Protein AF-A0A1D6FLP7-F1 (afdb_monomer_lite)

Foldseek 3Di:
DDDDDDQDQQADFDDPPDDPQDKDWDKDFPDWPPQDQALQSVCLQAVHHLVQFCVQAVHDSPDGGDGRDITTHMFTWDDDPVDRHIDGDGDDDDDPPDDQCCCCCIVVVVNHHD

Secondary structure (DSSP, 8-state):
-PPPPPP-SS--B--TT--SSEEEEEEEETT-TT--SSHHHHHHHTT--HHHHHHHTT--TTPPPPTT-EEEEEEEEE--TT-SB-EE-----PPTT--HHHIIIIISTTSS--

InterPro domains:
  IPR052611 Plant receptor-like kinase with LysM domain-containing protein [PTHR45927] (10-114)
  IPR056561 NFP/LYK4/5, first LysM domain [PF23446] (22-79)
  IPR059143 NFP, second LysM domain [PF23457] (86-114)

Radius of gyration: 14.61 Å; chains: 1; bounding box: 36×36×36 Å

Organism: Zea mays (NCBI:txid4577)

Sequence (114 aa):
MATAAPASVEGFNCTTNRTYPCQVYTLYRAGFAGVPLNLAAIGDLFAVSRFMVAHANNLSTTAALANGQPLLVPLQCGCPSRYPSSYASMQYQIGSGDTYWIVSTTKLQNLTQY

Structure (mmCIF, N/CA/C/O backbone):
data_AF-A0A1D6FLP7-F1
#
_entry.id   AF-A0A1D6FLP7-F1
#
loop_
_atom_site.group_PDB
_atom_site.id
_atom_site.type_symbol
_atom_site.label_atom_id
_atom_site.label_alt_id
_atom_site.label_comp_id
_atom_site.label_asym_id
_atom_site.label_entity_id
_atom_site.label_seq_id
_atom_site.pdbx_PDB_ins_code
_atom_site.Cartn_x
_atom_site.Cartn_y
_atom_site.Cartn_z
_atom_site.occupancy
_atom_site.B_iso_or_equiv
_atom_site.auth_seq_id
_atom_site.auth_comp_id
_atom_site.auth_asym_id
_atom_site.auth_atom_id
_atom_site.pdbx_PDB_model_num
ATOM 1 N N . MET A 1 1 ? -10.025 -21.353 -10.340 1.00 36.97 1 MET A N 1
ATOM 2 C CA . MET A 1 1 ? -9.722 -20.569 -9.122 1.00 36.97 1 MET A CA 1
ATOM 3 C C . MET A 1 1 ? -8.425 -19.821 -9.381 1.00 36.97 1 MET A C 1
ATOM 5 O O . MET A 1 1 ? -7.452 -20.475 -9.725 1.00 36.97 1 MET A O 1
ATOM 9 N N . ALA A 1 2 ? -8.416 -18.487 -9.323 1.00 46.53 2 ALA A N 1
ATOM 10 C CA . ALA A 1 2 ? -7.175 -17.722 -9.435 1.00 46.53 2 ALA A CA 1
ATOM 11 C C . ALA A 1 2 ? -6.462 -17.764 -8.078 1.00 46.53 2 ALA A C 1
ATOM 13 O O . ALA A 1 2 ? -7.036 -17.358 -7.070 1.00 46.53 2 ALA A O 1
ATOM 14 N N . THR A 1 3 ? -5.249 -18.307 -8.033 1.00 53.03 3 THR A N 1
ATOM 15 C CA . THR A 1 3 ? -4.389 -18.229 -6.849 1.00 53.03 3 THR A CA 1
ATOM 16 C C . THR A 1 3 ? -3.999 -16.773 -6.623 1.00 53.03 3 THR A C 1
ATOM 18 O O . THR A 1 3 ? -3.569 -16.105 -7.565 1.00 53.03 3 THR A O 1
ATOM 21 N N . ALA A 1 4 ? -4.149 -16.276 -5.393 1.00 64.38 4 ALA A N 1
ATOM 22 C CA . ALA A 1 4 ? -3.640 -14.959 -5.032 1.00 64.38 4 ALA A CA 1
ATOM 23 C C . ALA A 1 4 ? -2.127 -14.919 -5.298 1.00 64.38 4 ALA A C 1
ATOM 25 O O . ALA A 1 4 ? -1.404 -15.835 -4.902 1.00 64.38 4 ALA A O 1
ATOM 26 N N . ALA A 1 5 ? -1.663 -13.891 -6.008 1.00 62.22 5 ALA A N 1
ATOM 27 C CA . ALA A 1 5 ? -0.236 -13.688 -6.214 1.00 62.22 5 ALA A CA 1
ATOM 28 C C . ALA A 1 5 ? 0.449 -13.414 -4.859 1.00 62.22 5 ALA A C 1
ATOM 30 O O . ALA A 1 5 ? -0.185 -12.829 -3.973 1.00 62.22 5 ALA A O 1
ATOM 31 N N . PRO A 1 6 ? 1.716 -13.828 -4.672 1.00 68.69 6 PRO A N 1
ATOM 32 C CA . PRO A 1 6 ? 2.461 -13.480 -3.470 1.00 68.69 6 PRO A CA 1
ATOM 33 C C . PRO A 1 6 ? 2.569 -11.957 -3.337 1.00 68.69 6 PRO A C 1
ATOM 35 O O . PRO A 1 6 ? 2.616 -11.237 -4.337 1.00 68.69 6 PRO A O 1
ATOM 38 N N . ALA A 1 7 ? 2.614 -11.468 -2.097 1.00 75.62 7 ALA A N 1
ATOM 39 C CA . ALA A 1 7 ? 2.912 -10.065 -1.843 1.00 75.62 7 ALA A CA 1
ATOM 40 C C . ALA A 1 7 ? 4.304 -9.728 -2.406 1.00 75.62 7 ALA A C 1
ATOM 42 O O . ALA A 1 7 ? 5.253 -10.486 -2.206 1.00 75.62 7 ALA A O 1
ATOM 43 N N . SER A 1 8 ? 4.417 -8.604 -3.113 1.00 80.56 8 SER A N 1
ATOM 44 C CA . SER A 1 8 ? 5.670 -8.110 -3.684 1.00 80.56 8 SER A CA 1
ATOM 45 C C . SER A 1 8 ? 5.755 -6.600 -3.496 1.00 80.56 8 SER A C 1
ATOM 47 O O . SER A 1 8 ? 4.810 -5.887 -3.832 1.00 80.56 8 SER A O 1
ATOM 49 N N . VAL A 1 9 ? 6.897 -6.127 -2.992 1.00 85.19 9 VAL A N 1
ATOM 50 C CA . VAL A 1 9 ? 7.263 -4.698 -2.948 1.00 85.19 9 VAL A CA 1
ATOM 51 C C . VAL A 1 9 ? 7.993 -4.241 -4.215 1.00 85.19 9 VAL A C 1
ATOM 53 O O . VAL A 1 9 ? 8.170 -3.047 -4.420 1.00 85.19 9 VAL A O 1
ATOM 56 N N . GLU A 1 10 ? 8.424 -5.181 -5.061 1.00 86.19 10 GLU A N 1
ATOM 57 C CA . GLU A 1 10 ? 9.164 -4.917 -6.305 1.00 86.19 10 GLU A CA 1
ATOM 58 C C . GLU A 1 10 ? 8.258 -4.921 -7.543 1.00 86.19 10 GLU A C 1
ATOM 60 O O . GLU A 1 10 ? 8.707 -4.607 -8.644 1.00 86.19 10 GLU A O 1
ATOM 65 N N . GLY A 1 11 ? 6.983 -5.285 -7.376 1.00 86.56 11 GLY A N 1
ATOM 66 C CA . GLY A 1 11 ? 6.030 -5.471 -8.465 1.00 86.56 11 GLY A CA 1
ATOM 67 C C . GLY A 1 11 ? 6.019 -6.892 -9.033 1.00 86.56 11 GLY A C 1
ATOM 68 O O . GLY A 1 11 ? 6.570 -7.828 -8.450 1.00 86.56 11 GLY A O 1
ATOM 69 N N . PHE A 1 12 ? 5.345 -7.060 -10.171 1.00 86.69 12 PHE A N 1
ATOM 70 C CA . PHE A 1 12 ? 5.212 -8.333 -10.884 1.00 86.69 12 PHE A CA 1
ATOM 71 C C . PHE A 1 12 ? 5.802 -8.212 -12.284 1.00 86.69 12 PHE A C 1
ATOM 73 O O . PHE A 1 12 ? 5.676 -7.162 -12.909 1.00 86.69 12 PHE A O 1
ATOM 80 N N . ASN A 1 13 ? 6.391 -9.286 -12.810 1.00 88.62 13 ASN A N 1
ATOM 81 C CA . ASN A 1 13 ? 6.945 -9.267 -14.161 1.00 88.62 13 ASN A CA 1
ATOM 82 C C . ASN A 1 13 ? 5.886 -8.864 -15.195 1.00 88.62 13 ASN A C 1
ATOM 84 O O . ASN A 1 13 ? 4.806 -9.455 -15.291 1.00 88.62 13 ASN A O 1
ATOM 88 N N . CYS A 1 14 ? 6.226 -7.868 -15.998 1.00 87.44 14 CYS A N 1
ATOM 89 C CA . CYS A 1 14 ? 5.432 -7.439 -17.122 1.00 87.44 14 CYS A CA 1
ATOM 90 C C . CYS A 1 14 ? 5.366 -8.537 -18.173 1.00 87.44 14 CYS A C 1
ATOM 92 O O . CYS A 1 14 ? 6.353 -9.204 -18.480 1.00 87.44 14 CYS A O 1
ATOM 94 N N . THR A 1 15 ? 4.190 -8.695 -18.766 1.00 82.75 15 THR A N 1
ATOM 95 C CA . THR A 1 15 ? 3.997 -9.626 -19.875 1.00 82.75 15 THR A CA 1
ATOM 96 C C . THR A 1 15 ? 3.846 -8.824 -21.157 1.00 82.75 15 THR A C 1
ATOM 98 O O . THR A 1 15 ? 3.100 -7.849 -21.206 1.00 82.75 15 THR A O 1
ATOM 101 N N . THR A 1 16 ? 4.559 -9.236 -22.204 1.00 75.12 16 THR A N 1
ATOM 102 C CA . THR A 1 16 ? 4.596 -8.544 -23.505 1.00 75.12 16 THR A CA 1
ATOM 103 C C . THR A 1 16 ? 3.223 -8.436 -24.173 1.00 75.12 16 THR A C 1
ATOM 105 O O . THR A 1 16 ? 2.997 -7.522 -24.956 1.00 75.12 16 THR A O 1
ATOM 108 N N . ASN A 1 17 ? 2.284 -9.321 -23.822 1.00 76.25 17 ASN A N 1
ATOM 109 C CA . ASN A 1 17 ? 0.921 -9.350 -24.359 1.00 76.25 17 ASN A CA 1
ATOM 110 C C . ASN A 1 17 ? -0.096 -8.515 -23.554 1.00 76.25 17 ASN A C 1
ATOM 112 O O . ASN A 1 17 ? -1.302 -8.679 -23.741 1.00 76.25 17 ASN A O 1
ATOM 116 N N . ARG A 1 18 ? 0.342 -7.655 -22.626 1.00 76.31 18 ARG A N 1
ATOM 117 C CA . ARG A 1 18 ? -0.554 -6.758 -21.877 1.00 76.31 18 ARG A CA 1
ATOM 118 C C . ARG A 1 18 ? -0.532 -5.352 -22.461 1.00 76.31 18 ARG A C 1
ATOM 120 O O . ARG A 1 18 ? 0.524 -4.800 -22.751 1.00 76.31 18 ARG A O 1
ATOM 127 N N . THR A 1 19 ? -1.712 -4.751 -22.556 1.00 80.38 19 THR A N 1
ATOM 128 C CA . THR A 1 19 ? -1.854 -3.316 -22.804 1.00 80.38 19 THR A CA 1
ATOM 129 C C . THR A 1 19 ? -1.653 -2.557 -21.494 1.00 80.38 19 THR A C 1
ATOM 131 O O . THR A 1 19 ? -2.238 -2.916 -20.470 1.00 80.38 19 THR A O 1
ATOM 134 N N . TYR A 1 20 ? -0.828 -1.512 -21.541 1.00 82.31 20 TYR A N 1
ATOM 135 C CA . TYR A 1 20 ? -0.588 -0.588 -20.435 1.00 82.31 20 TYR A CA 1
ATOM 136 C C . TYR A 1 20 ? -1.165 0.800 -20.787 1.00 82.31 20 TYR A C 1
ATOM 138 O O . TYR A 1 20 ? -1.097 1.183 -21.956 1.00 82.31 20 TYR A O 1
ATOM 146 N N . PRO A 1 21 ? -1.709 1.565 -19.820 1.00 87.75 21 PRO A N 1
ATOM 147 C CA . PRO A 1 21 ? -1.844 1.224 -18.404 1.00 87.75 21 PRO A CA 1
ATOM 148 C C . PRO A 1 21 ? -2.844 0.079 -18.174 1.00 87.75 21 PRO A C 1
ATOM 150 O O . PRO A 1 21 ? -3.858 -0.030 -18.858 1.00 87.75 21 PRO A O 1
ATOM 153 N N . CYS A 1 22 ? -2.540 -0.790 -17.214 1.00 87.75 22 CYS A N 1
ATOM 154 C CA . CYS A 1 22 ? -3.401 -1.887 -16.791 1.00 87.75 22 CYS A CA 1
ATOM 155 C C . CYS A 1 22 ? -4.212 -1.502 -15.546 1.00 87.75 22 CYS A C 1
ATOM 157 O O . CYS A 1 22 ? -3.842 -0.594 -14.805 1.00 87.75 22 CYS A O 1
ATOM 159 N N . GLN A 1 23 ? -5.329 -2.189 -15.311 1.00 90.50 23 GLN A N 1
ATOM 160 C CA . GLN A 1 23 ? -6.140 -2.024 -14.103 1.00 90.50 23 GLN A CA 1
ATOM 161 C C . GLN A 1 23 ? -5.887 -3.191 -13.153 1.00 90.50 23 GLN A C 1
ATOM 163 O O . GLN A 1 23 ? -6.003 -4.354 -13.546 1.00 90.50 23 GLN A O 1
ATOM 168 N N . VAL A 1 24 ? -5.540 -2.877 -11.908 1.00 91.75 24 VAL A N 1
ATOM 169 C CA . VAL A 1 24 ? -5.288 -3.853 -10.840 1.00 91.75 24 VAL A CA 1
ATOM 170 C C . VAL A 1 24 ? -5.951 -3.402 -9.548 1.00 91.75 24 VAL A C 1
ATOM 172 O O . VAL A 1 24 ? -6.373 -2.256 -9.420 1.00 91.75 24 VAL A O 1
ATOM 175 N N . TYR A 1 25 ? -6.016 -4.308 -8.580 1.00 94.31 25 TYR A N 1
ATOM 176 C CA . TYR A 1 25 ? -6.394 -3.987 -7.213 1.00 94.31 25 TYR A CA 1
ATOM 177 C C . TYR A 1 25 ? -5.221 -4.265 -6.287 1.00 94.31 25 TYR A C 1
ATOM 179 O O . TYR A 1 25 ? -4.551 -5.288 -6.434 1.00 94.31 25 TYR A O 1
ATOM 187 N N . THR A 1 26 ? -5.013 -3.389 -5.310 1.00 92.69 26 THR A N 1
ATOM 188 C CA . THR A 1 26 ? -4.257 -3.739 -4.109 1.00 92.69 26 THR A CA 1
ATOM 189 C C . THR A 1 26 ? -5.210 -4.107 -2.978 1.00 92.69 26 THR A C 1
ATOM 191 O O . THR A 1 26 ? -6.335 -3.603 -2.912 1.00 92.69 26 THR A O 1
ATOM 194 N N . LEU A 1 27 ? -4.765 -4.996 -2.094 1.00 94.19 27 LEU A N 1
ATOM 195 C CA . LEU A 1 27 ? -5.471 -5.326 -0.867 1.00 94.19 27 LEU A CA 1
ATOM 196 C C . LEU A 1 27 ? -4.943 -4.432 0.256 1.00 94.19 27 LEU A C 1
ATOM 198 O O . LEU A 1 27 ? -3.803 -4.583 0.685 1.00 94.19 27 LEU A O 1
ATOM 202 N N . TYR A 1 28 ? -5.790 -3.538 0.752 1.00 94.88 28 T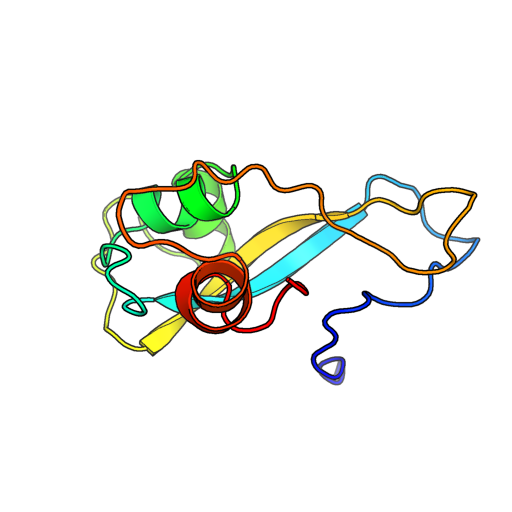YR A N 1
ATOM 203 C CA . TYR A 1 28 ? -5.475 -2.631 1.849 1.00 94.88 28 TYR A CA 1
ATOM 204 C C . TYR A 1 28 ? -6.321 -2.950 3.078 1.00 94.88 28 TYR A C 1
ATOM 206 O O . TYR A 1 28 ? -7.511 -3.233 2.953 1.00 94.88 28 TYR A O 1
ATOM 214 N N . ARG A 1 29 ? -5.747 -2.889 4.281 1.00 95.25 29 ARG A N 1
ATOM 215 C CA . ARG A 1 29 ? -6.505 -3.049 5.532 1.00 95.25 29 ARG A CA 1
ATOM 216 C C . ARG A 1 29 ? -6.755 -1.691 6.176 1.00 95.25 29 ARG A C 1
ATOM 218 O O . ARG A 1 29 ? -5.810 -0.959 6.444 1.00 95.25 29 ARG A O 1
ATOM 225 N N . ALA A 1 30 ? -8.010 -1.354 6.452 1.00 94.69 30 ALA A N 1
ATOM 226 C CA . ALA A 1 30 ? -8.359 -0.069 7.060 1.00 94.69 30 ALA A CA 1
ATOM 227 C C . ALA A 1 30 ? -7.893 0.034 8.530 1.00 94.69 30 ALA A C 1
ATOM 229 O O . ALA A 1 30 ? -7.867 -0.969 9.240 1.00 94.69 30 ALA A O 1
ATOM 230 N N . GLY A 1 31 ? -7.580 1.250 9.000 1.00 90.38 31 GLY A N 1
ATOM 231 C CA . GLY A 1 31 ? -7.372 1.545 10.430 1.00 90.38 31 GLY A CA 1
ATOM 232 C C . GLY A 1 31 ? -5.933 1.486 10.947 1.00 90.38 31 GLY A C 1
ATOM 233 O O . GLY A 1 31 ? -5.726 1.476 12.159 1.00 90.38 31 GLY A O 1
ATOM 234 N N . PHE A 1 32 ? -4.937 1.463 10.060 1.00 86.56 32 PHE A N 1
ATOM 235 C CA . PHE A 1 32 ? -3.522 1.393 10.437 1.00 86.56 32 PHE A CA 1
ATOM 236 C C . PHE A 1 32 ? -2.831 2.759 10.375 1.00 86.56 32 PHE A C 1
ATOM 238 O O . PHE A 1 32 ? -3.205 3.622 9.584 1.00 86.56 32 PHE A O 1
ATOM 245 N N . ALA A 1 33 ? -1.795 2.940 11.203 1.00 84.75 33 ALA A N 1
ATOM 246 C CA . ALA A 1 33 ? -0.865 4.077 11.153 1.00 84.75 33 ALA A CA 1
ATOM 247 C C . ALA A 1 33 ? -1.526 5.475 11.171 1.00 84.75 33 ALA A C 1
ATOM 249 O O . ALA A 1 33 ? -1.034 6.418 10.550 1.00 84.75 33 ALA A O 1
ATOM 250 N N . GLY A 1 34 ? -2.657 5.603 11.873 1.00 84.50 34 GLY A N 1
ATOM 251 C CA . GLY A 1 34 ? -3.399 6.860 11.989 1.00 84.50 34 GLY A CA 1
ATOM 252 C C . GLY A 1 34 ? -4.221 7.241 10.753 1.00 84.50 34 GLY A C 1
ATOM 253 O O . GLY A 1 34 ? -4.806 8.320 10.748 1.00 84.50 34 GLY A O 1
ATOM 254 N N . VAL A 1 35 ? -4.303 6.383 9.727 1.00 88.38 35 VAL A N 1
ATOM 255 C CA . VAL A 1 35 ? -5.190 6.601 8.575 1.00 88.38 35 VAL A CA 1
ATOM 256 C C . VAL A 1 35 ? -6.650 6.493 9.046 1.00 88.38 35 VAL A C 1
ATOM 258 O O . VAL A 1 35 ? -7.038 5.442 9.569 1.00 88.38 35 VAL A O 1
ATOM 261 N N . PRO A 1 36 ? -7.475 7.548 8.885 1.00 92.31 36 PRO A N 1
ATOM 262 C CA . PRO A 1 36 ? -8.874 7.527 9.304 1.00 92.31 36 PRO A CA 1
ATOM 263 C C . PRO A 1 36 ? -9.675 6.369 8.695 1.00 92.31 36 PRO A C 1
ATOM 265 O O . PRO A 1 36 ? -9.513 6.032 7.523 1.00 92.31 36 PRO A O 1
ATOM 268 N N . LEU A 1 37 ? -10.607 5.807 9.474 1.00 94.88 37 LEU A N 1
ATOM 269 C CA . LEU A 1 37 ? -11.525 4.735 9.058 1.00 94.88 37 LEU A CA 1
ATOM 270 C C . LEU A 1 37 ? -12.644 5.246 8.132 1.00 94.88 37 LEU A C 1
ATOM 272 O O . LEU A 1 37 ? -13.832 5.105 8.418 1.00 94.88 37 LEU A O 1
ATOM 276 N N . ASN A 1 38 ? -12.278 5.868 7.014 1.00 94.56 38 ASN A N 1
ATOM 277 C CA . ASN A 1 38 ? -13.221 6.271 5.982 1.00 94.56 38 ASN A CA 1
ATOM 278 C C . ASN A 1 38 ? -12.633 6.090 4.576 1.00 94.56 38 ASN A C 1
ATOM 280 O O . ASN A 1 38 ? -11.422 6.107 4.367 1.00 94.56 38 ASN A O 1
ATOM 284 N N . LEU A 1 39 ? -13.523 5.930 3.598 1.00 96.62 39 LEU A N 1
ATOM 285 C CA . LEU A 1 39 ? -13.151 5.656 2.209 1.00 96.62 39 LEU A CA 1
ATOM 286 C C . LEU A 1 39 ? -12.396 6.810 1.537 1.00 96.62 39 LEU A C 1
ATOM 288 O O . LEU A 1 39 ? -11.664 6.573 0.582 1.00 96.62 39 LEU A O 1
ATOM 292 N N . ALA A 1 40 ? -12.577 8.048 2.007 1.00 95.38 40 ALA A N 1
ATOM 293 C CA . ALA A 1 40 ? -11.906 9.211 1.437 1.00 95.38 40 ALA A CA 1
ATOM 294 C C . ALA A 1 40 ? -10.415 9.215 1.781 1.00 95.38 40 ALA A C 1
ATOM 296 O O . ALA A 1 40 ? -9.605 9.269 0.871 1.00 95.38 40 ALA A O 1
ATOM 297 N N . ALA A 1 41 ? -10.062 9.039 3.055 1.00 93.56 41 ALA A N 1
ATOM 298 C CA . ALA A 1 41 ? -8.672 9.014 3.497 1.00 93.56 41 ALA A CA 1
ATOM 299 C C . ALA A 1 41 ? -7.874 7.860 2.868 1.00 93.56 41 ALA A C 1
ATOM 301 O O . ALA A 1 41 ? -6.708 8.025 2.521 1.00 93.56 41 AL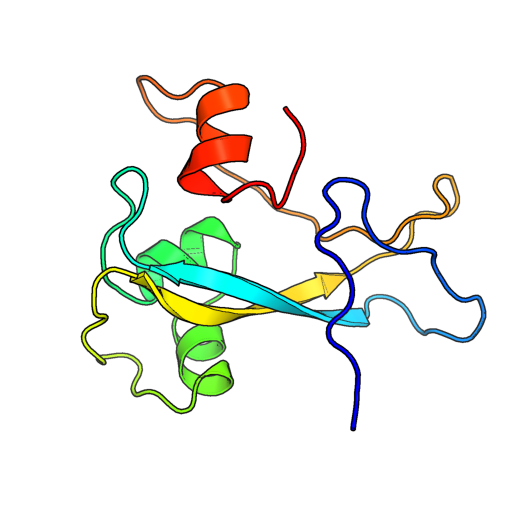A A O 1
ATOM 302 N N . ILE A 1 42 ? -8.509 6.697 2.690 1.00 94.69 42 ILE A N 1
ATOM 303 C CA . ILE A 1 42 ? -7.901 5.565 1.977 1.00 94.69 42 ILE A CA 1
ATOM 304 C C . ILE A 1 42 ? -7.757 5.895 0.489 1.00 94.69 42 ILE A C 1
ATOM 306 O O . ILE A 1 42 ? -6.717 5.623 -0.095 1.00 94.69 42 ILE A O 1
ATOM 310 N N . GLY A 1 43 ? -8.772 6.508 -0.124 1.00 94.44 43 GLY A N 1
ATOM 311 C CA . GLY A 1 43 ? -8.683 6.983 -1.502 1.00 94.44 43 GLY A CA 1
ATOM 312 C C . GLY A 1 43 ? -7.523 7.959 -1.707 1.00 94.44 43 GLY A C 1
ATOM 313 O O . GLY A 1 43 ? -6.706 7.749 -2.600 1.00 94.44 43 GLY A O 1
ATOM 314 N N . ASP A 1 44 ? -7.396 8.954 -0.831 1.00 92.31 44 ASP A N 1
ATOM 315 C CA . ASP A 1 44 ? -6.341 9.969 -0.870 1.00 92.31 44 ASP A CA 1
ATOM 316 C C . ASP A 1 44 ? -4.944 9.341 -0.749 1.00 92.31 44 ASP A C 1
ATOM 318 O O . ASP A 1 44 ? -4.034 9.732 -1.477 1.00 92.31 44 ASP A O 1
ATOM 322 N N . LEU A 1 45 ? -4.785 8.311 0.096 1.00 92.38 45 LEU A N 1
ATOM 323 C CA . LEU A 1 45 ? -3.527 7.567 0.236 1.00 92.38 45 LEU A CA 1
ATOM 324 C C . LEU A 1 45 ? -3.066 6.938 -1.089 1.00 92.38 45 LEU A C 1
ATOM 326 O O . LEU A 1 45 ? -1.870 6.888 -1.353 1.00 92.38 45 LEU A O 1
ATOM 330 N N . PHE A 1 46 ? -4.007 6.482 -1.917 1.00 93.62 46 PHE A N 1
ATOM 331 C CA . PHE A 1 46 ? -3.747 5.806 -3.193 1.00 93.62 46 PHE A CA 1
ATOM 332 C C . PHE A 1 46 ? -4.040 6.681 -4.423 1.00 93.62 46 PHE A C 1
ATOM 334 O O . PHE A 1 46 ? -4.055 6.172 -5.543 1.00 93.62 46 PHE A O 1
ATOM 341 N N . ALA A 1 47 ? -4.281 7.981 -4.228 1.00 92.69 47 ALA A N 1
ATOM 342 C CA . ALA A 1 47 ? -4.688 8.924 -5.271 1.00 92.69 47 ALA A CA 1
ATOM 343 C C . ALA A 1 47 ? -5.908 8.457 -6.101 1.00 92.69 47 ALA A C 1
ATOM 345 O O . ALA A 1 47 ? -5.983 8.678 -7.312 1.00 92.69 47 ALA A O 1
ATOM 346 N N . VAL A 1 48 ? -6.889 7.823 -5.451 1.00 94.31 48 VAL A N 1
ATOM 347 C CA . VAL A 1 48 ? -8.165 7.415 -6.058 1.00 94.31 48 VAL A CA 1
ATOM 348 C C . VAL A 1 48 ? -9.358 8.013 -5.328 1.00 94.31 48 VAL A C 1
ATOM 350 O O . VAL A 1 48 ? -9.286 8.402 -4.168 1.00 94.31 48 VAL A O 1
ATOM 353 N N . SER A 1 49 ? -10.507 8.087 -5.998 1.00 95.88 49 SER A N 1
ATOM 354 C CA . SER A 1 49 ? -11.694 8.663 -5.370 1.00 95.88 49 SER A CA 1
ATOM 355 C C . SER A 1 49 ? -12.339 7.701 -4.368 1.00 95.88 49 SER A C 1
ATOM 357 O O . SER A 1 49 ? -12.330 6.480 -4.544 1.00 95.88 49 SER A O 1
ATOM 359 N N . ARG A 1 50 ? -13.025 8.258 -3.361 1.00 96.81 50 ARG A N 1
ATOM 360 C CA . ARG A 1 50 ? -13.874 7.479 -2.437 1.00 96.81 50 ARG A CA 1
ATOM 361 C C . ARG A 1 50 ? -14.872 6.571 -3.160 1.00 96.81 50 ARG A C 1
ATOM 363 O O . ARG A 1 50 ? -15.180 5.490 -2.674 1.00 96.81 50 ARG A O 1
ATOM 370 N N . PHE A 1 51 ? -15.380 7.018 -4.311 1.00 97.81 51 PHE A N 1
ATOM 371 C CA . PHE A 1 51 ? -16.333 6.262 -5.117 1.00 97.81 51 PHE A CA 1
ATOM 372 C C . PHE A 1 51 ? -15.674 5.026 -5.725 1.00 97.81 51 PHE A C 1
ATOM 374 O O . PHE A 1 51 ? -16.266 3.956 -5.687 1.00 97.81 51 PHE A O 1
ATOM 381 N N . MET A 1 52 ? -14.436 5.148 -6.212 1.00 97.38 52 MET A N 1
ATOM 382 C CA . MET A 1 52 ? -13.686 4.021 -6.768 1.00 97.38 52 MET A CA 1
ATOM 383 C C . MET A 1 52 ? -13.468 2.923 -5.722 1.00 97.38 52 MET A C 1
ATOM 385 O O . MET A 1 52 ? -13.697 1.751 -6.013 1.00 97.38 52 MET A O 1
ATOM 389 N N . VAL A 1 53 ? -13.100 3.294 -4.490 1.00 97.69 53 VAL A N 1
ATOM 390 C CA . VAL A 1 53 ? -12.941 2.327 -3.390 1.00 97.69 53 VAL A CA 1
ATOM 391 C C . VAL A 1 53 ? -14.290 1.731 -2.976 1.00 97.69 53 VAL A C 1
ATOM 393 O O . VAL A 1 53 ? -14.395 0.518 -2.811 1.00 97.69 53 VAL A O 1
ATOM 396 N N . ALA A 1 54 ? -15.340 2.550 -2.850 1.00 98.12 54 ALA A N 1
ATOM 397 C CA . ALA A 1 54 ? -16.684 2.073 -2.514 1.00 98.12 54 ALA A CA 1
ATOM 398 C C . ALA A 1 54 ? -17.192 1.048 -3.542 1.00 98.12 54 ALA A C 1
ATOM 400 O O . ALA A 1 54 ? -17.603 -0.054 -3.181 1.00 98.12 54 ALA A O 1
ATOM 401 N N . HIS A 1 55 ? -17.094 1.394 -4.827 1.00 97.94 55 HIS A N 1
ATOM 402 C CA . HIS A 1 55 ? -17.551 0.577 -5.944 1.00 97.94 55 HIS A CA 1
ATOM 403 C C . HIS A 1 55 ? -16.789 -0.751 -6.032 1.00 97.94 55 HIS A C 1
ATOM 405 O O . HIS A 1 55 ? -17.413 -1.801 -6.163 1.00 97.94 55 HIS A O 1
ATOM 411 N N . ALA A 1 56 ? -15.462 -0.727 -5.862 1.00 97.75 56 ALA A N 1
ATOM 412 C CA . ALA A 1 56 ? -14.623 -1.927 -5.861 1.00 97.75 56 ALA A CA 1
ATOM 413 C C . ALA A 1 56 ? -14.974 -2.934 -4.751 1.00 97.75 56 ALA A C 1
ATOM 415 O O . ALA A 1 56 ? -14.694 -4.123 -4.887 1.00 97.75 56 ALA A O 1
ATOM 416 N N . ASN A 1 57 ? -15.581 -2.466 -3.656 1.00 97.81 57 ASN A N 1
ATOM 417 C CA . ASN A 1 57 ? -15.908 -3.275 -2.480 1.00 97.81 57 ASN A CA 1
ATOM 418 C C . ASN A 1 57 ? -17.416 -3.480 -2.279 1.00 97.81 57 ASN A C 1
ATOM 420 O O . ASN A 1 57 ? -17.816 -4.017 -1.249 1.00 97.81 57 ASN A O 1
ATOM 424 N N . ASN A 1 58 ? -18.250 -3.059 -3.236 1.00 97.69 58 ASN A N 1
ATOM 425 C CA . ASN A 1 58 ? -19.711 -3.097 -3.127 1.00 97.69 58 ASN A CA 1
ATOM 426 C C . ASN A 1 58 ? -20.245 -2.402 -1.851 1.00 97.69 58 ASN A C 1
ATOM 428 O O . ASN A 1 58 ? -21.124 -2.912 -1.156 1.00 97.69 58 ASN A O 1
ATOM 432 N N . LEU A 1 59 ? -19.675 -1.239 -1.523 1.00 97.31 59 LEU A N 1
ATOM 433 C CA . LEU A 1 59 ? -20.041 -0.410 -0.373 1.00 97.31 59 LEU A CA 1
ATOM 434 C C . LEU A 1 59 ? -20.736 0.884 -0.820 1.00 97.31 59 LEU A C 1
ATOM 436 O O . LEU A 1 59 ? -20.536 1.370 -1.933 1.00 97.31 59 LEU A O 1
ATOM 440 N N . SER A 1 60 ? -21.493 1.501 0.090 1.00 97.00 60 SER A N 1
ATOM 441 C CA . SER A 1 60 ? -21.892 2.908 -0.049 1.00 97.00 60 SER A CA 1
ATOM 442 C C . SER A 1 60 ? -20.681 3.828 0.146 1.00 97.00 60 SER A C 1
ATOM 444 O O . SER A 1 60 ? -19.794 3.536 0.947 1.00 97.00 60 SER A O 1
ATOM 446 N N . THR A 1 61 ? -20.672 4.997 -0.499 1.00 96.62 61 THR A N 1
ATOM 447 C CA . THR A 1 61 ? -19.649 6.040 -0.279 1.00 96.62 61 THR A CA 1
ATOM 448 C C . THR A 1 61 ? -19.655 6.612 1.143 1.00 96.62 61 THR A C 1
ATOM 450 O O . THR A 1 61 ? -18.698 7.277 1.536 1.00 96.62 61 THR A O 1
ATOM 453 N N . THR A 1 62 ? -20.713 6.339 1.912 1.00 95.38 62 THR A N 1
ATOM 454 C CA . THR A 1 62 ? -20.889 6.710 3.324 1.00 95.38 62 THR A CA 1
ATOM 455 C C . THR A 1 62 ? -20.724 5.532 4.288 1.00 95.38 62 THR A C 1
ATOM 457 O O . THR A 1 62 ? -21.010 5.675 5.475 1.00 95.38 62 THR A O 1
ATOM 460 N N . ALA A 1 63 ? -20.294 4.360 3.805 1.00 94.81 63 ALA A N 1
ATOM 461 C CA . ALA A 1 63 ? -20.119 3.185 4.650 1.00 94.81 63 ALA A CA 1
ATOM 462 C C . ALA A 1 63 ? -19.073 3.435 5.750 1.00 94.81 63 ALA A C 1
ATOM 464 O O . ALA A 1 63 ? -17.979 3.938 5.485 1.00 94.81 63 ALA A O 1
ATOM 465 N N . ALA A 1 64 ? -19.411 3.050 6.982 1.00 94.44 64 ALA A N 1
ATOM 466 C CA . ALA A 1 64 ? -18.464 3.021 8.087 1.00 94.44 64 ALA A CA 1
ATOM 467 C C . ALA A 1 64 ? -17.535 1.808 7.935 1.00 94.44 64 ALA A C 1
ATOM 469 O O . ALA A 1 64 ? -18.004 0.693 7.705 1.00 94.44 64 ALA A O 1
ATOM 470 N N . LEU A 1 65 ? -16.225 2.029 8.059 1.00 96.25 65 LEU A N 1
ATOM 471 C CA . LEU A 1 65 ? -15.223 0.969 7.971 1.00 96.25 65 LEU A CA 1
ATOM 472 C C . LEU A 1 65 ? -14.873 0.433 9.359 1.00 96.25 65 LEU A C 1
ATOM 474 O O . LEU A 1 65 ? -14.727 1.202 10.309 1.00 96.25 65 LEU A O 1
ATOM 478 N N . ALA A 1 66 ? -14.682 -0.881 9.463 1.00 95.44 66 ALA A N 1
ATOM 479 C CA . ALA A 1 66 ? -14.148 -1.511 10.666 1.00 95.44 66 ALA A CA 1
ATOM 480 C C . ALA A 1 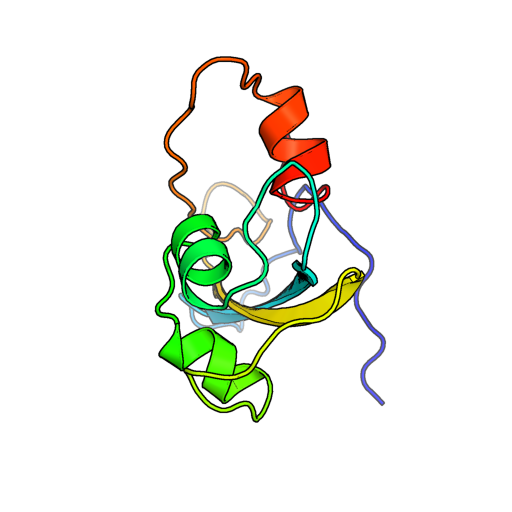66 ? -12.611 -1.539 10.646 1.00 95.44 66 ALA A C 1
ATOM 482 O O . ALA A 1 66 ? -11.981 -1.609 9.588 1.00 95.44 66 ALA A O 1
ATOM 483 N N . ASN A 1 67 ? -11.992 -1.529 11.829 1.00 95.38 67 ASN A N 1
ATOM 484 C CA . ASN A 1 67 ? -10.546 -1.703 11.942 1.00 95.38 67 ASN A CA 1
ATOM 485 C C . ASN A 1 67 ? -10.131 -3.088 11.412 1.00 95.38 67 ASN A C 1
ATOM 487 O O . ASN A 1 67 ? -10.755 -4.097 11.740 1.00 95.38 67 ASN A O 1
ATOM 491 N N . GLY A 1 68 ? -9.104 -3.137 10.564 1.00 94.88 68 GLY A N 1
ATOM 492 C CA . GLY A 1 68 ? -8.633 -4.357 9.912 1.00 94.88 68 GLY A CA 1
ATOM 493 C C . GLY A 1 68 ? -9.444 -4.801 8.693 1.00 94.88 68 GLY A C 1
ATOM 494 O O . GLY A 1 68 ? -9.059 -5.793 8.063 1.00 94.88 68 GLY A O 1
ATOM 495 N N . GLN A 1 69 ? -10.524 -4.093 8.334 1.00 95.94 69 GLN A N 1
ATOM 496 C CA . GLN A 1 69 ? -11.373 -4.456 7.199 1.00 95.94 69 GLN A CA 1
ATOM 497 C C . GLN A 1 69 ? -10.557 -4.460 5.894 1.00 95.94 69 GLN A C 1
ATOM 499 O O . GLN A 1 69 ? -9.951 -3.435 5.564 1.00 95.94 69 GLN A O 1
ATOM 504 N N . PRO A 1 70 ? -10.526 -5.584 5.150 1.00 95.88 70 PRO A N 1
ATOM 505 C CA . PRO A 1 70 ? -9.876 -5.639 3.851 1.00 95.88 70 PRO A CA 1
ATOM 506 C C . PRO A 1 70 ? -10.679 -4.845 2.819 1.00 95.88 70 PRO A C 1
ATOM 508 O O . PRO A 1 70 ? -11.900 -4.977 2.734 1.00 95.88 70 PRO A O 1
ATOM 511 N N . LEU A 1 71 ? -9.978 -4.050 2.020 1.00 96.88 71 LEU A N 1
ATOM 512 C CA . LEU A 1 71 ? -10.522 -3.266 0.925 1.00 96.88 71 LEU A CA 1
ATOM 513 C C . LEU A 1 71 ? -9.687 -3.488 -0.330 1.00 96.88 71 LEU A C 1
ATOM 515 O O . LEU A 1 71 ? -8.458 -3.418 -0.300 1.00 96.88 71 LEU A O 1
ATOM 519 N N . LEU A 1 72 ? -10.369 -3.714 -1.444 1.00 97.31 72 LEU A N 1
ATOM 520 C CA . LEU A 1 72 ? -9.792 -3.627 -2.774 1.00 97.31 72 LEU A CA 1
ATOM 521 C C . LEU A 1 72 ? -9.677 -2.155 -3.158 1.00 97.31 72 LEU A C 1
ATOM 523 O O . LEU A 1 72 ? -10.682 -1.446 -3.228 1.00 97.31 72 LEU A O 1
ATOM 527 N N . VAL A 1 73 ? -8.460 -1.692 -3.417 1.00 96.44 73 VAL A N 1
ATOM 528 C CA . VAL A 1 73 ? -8.217 -0.334 -3.906 1.00 96.44 73 VAL A CA 1
ATOM 529 C C . VAL A 1 73 ? -7.778 -0.423 -5.367 1.00 96.44 73 VAL A C 1
ATOM 531 O O . VAL A 1 73 ? -6.743 -1.036 -5.641 1.00 96.44 73 VAL A O 1
ATOM 534 N N . PRO A 1 74 ? -8.566 0.114 -6.318 1.00 96.31 74 PRO A N 1
ATOM 535 C CA . PRO A 1 74 ? -8.213 0.068 -7.731 1.00 96.31 74 PRO A CA 1
ATOM 536 C C . PRO A 1 74 ? -7.007 0.966 -7.996 1.00 96.31 74 PRO A 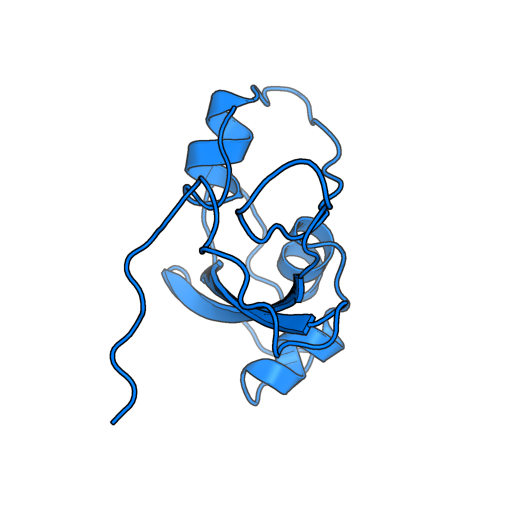C 1
ATOM 538 O O . PRO A 1 74 ? -6.992 2.110 -7.562 1.00 96.31 74 PRO A O 1
ATOM 541 N N . LEU A 1 75 ? -6.025 0.471 -8.740 1.00 94.56 75 LEU A N 1
ATOM 542 C CA . LEU A 1 75 ? -4.836 1.215 -9.149 1.00 94.56 75 LEU A CA 1
ATOM 543 C C . LEU A 1 75 ? -4.623 1.068 -10.657 1.00 94.56 75 LEU A C 1
ATOM 545 O O . LEU A 1 75 ? -5.000 0.062 -11.267 1.00 94.56 75 LEU A O 1
ATOM 549 N N . GLN A 1 76 ? -3.974 2.066 -11.252 1.00 91.88 76 GLN A N 1
ATOM 550 C CA . GLN A 1 76 ? -3.439 1.956 -12.604 1.00 91.88 76 GLN A CA 1
ATOM 551 C C . GLN A 1 76 ? -1.999 1.460 -12.527 1.00 91.88 76 GLN A C 1
ATOM 553 O O . GLN A 1 76 ? -1.157 2.092 -11.890 1.00 91.88 76 GLN A O 1
ATOM 558 N N . CYS A 1 77 ? -1.716 0.337 -13.181 1.00 90.69 77 CYS A N 1
ATOM 559 C CA . CYS A 1 77 ? -0.363 -0.178 -13.309 1.00 90.69 77 CYS A CA 1
ATOM 560 C C . CYS A 1 77 ? 0.264 0.200 -14.651 1.00 90.69 77 CYS A C 1
ATOM 562 O O . CYS A 1 77 ? -0.386 0.201 -15.695 1.00 90.69 77 CYS A O 1
ATOM 564 N N . GLY A 1 78 ? 1.556 0.495 -14.624 1.00 90.50 78 GLY A N 1
ATOM 565 C CA . GLY A 1 78 ? 2.402 0.683 -15.794 1.00 90.50 78 GLY A CA 1
ATOM 566 C C . GLY A 1 78 ? 3.484 -0.386 -15.864 1.00 90.50 78 GLY A C 1
ATOM 567 O O . GLY A 1 78 ? 3.761 -1.077 -14.884 1.00 90.50 78 GLY A O 1
ATOM 568 N N . CYS A 1 79 ? 4.113 -0.491 -17.030 1.00 89.31 79 CYS A N 1
ATOM 569 C CA . CYS A 1 79 ? 5.358 -1.222 -17.201 1.00 89.31 79 CYS A CA 1
ATOM 570 C C . CYS A 1 79 ? 6.373 -0.322 -17.908 1.00 89.31 79 CYS A C 1
ATOM 572 O O . CYS A 1 79 ? 6.196 -0.023 -19.093 1.00 89.31 79 CYS A O 1
ATOM 574 N N . PRO A 1 80 ? 7.400 0.173 -17.207 1.00 82.75 80 PRO A N 1
ATOM 575 C CA . PRO A 1 80 ? 8.370 1.070 -17.799 1.00 82.75 80 PRO A CA 1
ATOM 576 C C . PRO A 1 80 ? 9.368 0.241 -18.612 1.00 82.75 80 PRO A C 1
ATOM 578 O O . PRO A 1 80 ? 9.830 -0.800 -18.165 1.00 82.75 80 PRO A O 1
ATOM 581 N N . SER A 1 81 ? 9.772 0.713 -19.792 1.00 77.69 81 SER A N 1
ATOM 582 C CA . SER A 1 81 ? 10.660 -0.053 -20.688 1.00 77.69 81 SER A CA 1
ATOM 583 C C . SER A 1 81 ? 12.016 -0.439 -20.076 1.00 77.69 81 SER A C 1
ATOM 585 O O . SER A 1 81 ? 12.680 -1.341 -20.578 1.00 77.69 81 SER A O 1
ATOM 587 N N . ARG A 1 82 ? 12.436 0.248 -19.005 1.00 78.81 82 ARG A N 1
ATOM 588 C CA . ARG A 1 82 ? 13.715 0.038 -18.311 1.00 78.81 82 ARG A CA 1
ATOM 589 C C . ARG A 1 82 ? 13.645 -0.936 -17.132 1.00 78.81 82 ARG A C 1
ATOM 591 O O . ARG A 1 82 ? 14.703 -1.355 -16.677 1.00 78.81 82 ARG A O 1
ATOM 598 N N . TYR A 1 83 ? 12.454 -1.287 -16.643 1.00 76.75 83 TYR A N 1
ATOM 599 C CA . TYR A 1 83 ? 12.300 -2.226 -15.530 1.00 76.75 83 TYR A CA 1
ATOM 600 C C . TYR A 1 83 ? 11.281 -3.306 -15.894 1.00 76.75 83 TYR A C 1
ATOM 602 O O . TYR A 1 83 ? 10.178 -2.976 -16.325 1.00 76.75 83 TYR A O 1
ATOM 610 N N . PRO A 1 84 ? 11.605 -4.595 -15.702 1.00 83.94 84 PRO A N 1
ATOM 611 C CA . PRO A 1 84 ? 10.702 -5.681 -16.069 1.00 83.94 84 PRO A CA 1
ATOM 612 C C . PRO A 1 84 ? 9.483 -5.776 -15.146 1.00 83.94 84 PRO A C 1
ATOM 614 O O . PRO A 1 84 ? 8.596 -6.574 -15.430 1.00 83.94 84 PRO A O 1
ATOM 617 N N . SER A 1 85 ? 9.429 -5.000 -14.061 1.00 88.75 85 SER A N 1
ATOM 618 C CA . SER A 1 85 ? 8.368 -5.071 -13.061 1.00 88.75 85 SER A CA 1
ATOM 619 C C . SER A 1 85 ? 7.290 -4.011 -13.267 1.00 88.75 85 SER A C 1
ATOM 621 O O . SER A 1 85 ? 7.564 -2.834 -13.512 1.00 88.75 85 SER A O 1
ATOM 623 N N . SER A 1 86 ? 6.039 -4.430 -13.108 1.00 89.19 86 SER A N 1
ATOM 624 C CA . SER A 1 86 ? 4.882 -3.549 -13.071 1.00 89.19 86 SER A CA 1
ATOM 625 C C . SER A 1 86 ? 4.904 -2.688 -11.815 1.00 89.19 86 SER A C 1
ATOM 627 O O . SER A 1 86 ? 5.150 -3.205 -10.727 1.00 89.19 86 SER A O 1
ATOM 629 N N . TYR A 1 87 ? 4.515 -1.428 -11.931 1.00 90.38 87 TYR A N 1
ATOM 630 C CA . TYR A 1 87 ? 4.380 -0.518 -10.794 1.00 90.38 87 TYR A CA 1
ATOM 631 C C . TYR A 1 87 ? 3.077 0.271 -10.898 1.00 90.38 87 TYR A C 1
ATOM 633 O O . TYR A 1 87 ? 2.516 0.402 -11.985 1.00 90.38 87 TYR A O 1
ATOM 641 N N . ALA A 1 88 ? 2.606 0.814 -9.779 1.00 90.62 88 ALA A N 1
ATOM 642 C CA . ALA A 1 88 ? 1.546 1.813 -9.754 1.00 90.62 88 ALA A CA 1
ATOM 643 C C . ALA A 1 88 ? 2.137 3.123 -9.231 1.00 90.62 88 ALA A C 1
ATOM 645 O O . ALA A 1 88 ? 2.722 3.152 -8.149 1.00 90.62 88 ALA A O 1
ATOM 646 N N . SER A 1 89 ? 2.021 4.197 -10.011 1.00 86.19 89 SER A N 1
ATOM 647 C CA . SER A 1 89 ? 2.462 5.519 -9.566 1.00 86.19 89 SER A CA 1
ATOM 648 C C . SER A 1 89 ? 1.594 5.984 -8.404 1.00 86.19 89 SER A C 1
ATOM 650 O O . SER A 1 89 ? 0.370 5.993 -8.513 1.00 86.19 89 SER A O 1
ATOM 652 N N . MET A 1 90 ? 2.228 6.433 -7.328 1.00 84.50 90 MET A N 1
ATOM 653 C CA . MET A 1 90 ? 1.549 7.006 -6.174 1.00 84.50 90 MET A CA 1
ATOM 654 C C . MET A 1 90 ? 2.263 8.288 -5.758 1.00 84.50 90 MET A C 1
ATOM 656 O O . MET A 1 90 ? 3.486 8.384 -5.856 1.00 84.50 90 MET A O 1
ATOM 660 N N . GLN A 1 91 ? 1.499 9.272 -5.298 1.00 87.19 91 GLN A N 1
ATOM 661 C CA . GLN A 1 91 ? 2.031 10.484 -4.687 1.00 87.19 91 GLN A CA 1
ATOM 662 C C . GLN A 1 91 ? 1.521 10.537 -3.255 1.00 87.19 91 GLN A C 1
ATOM 664 O O . GLN A 1 91 ? 0.322 10.409 -3.023 1.00 87.19 91 GLN A O 1
ATOM 669 N N . TYR A 1 92 ? 2.430 10.705 -2.302 1.00 87.50 92 TYR A N 1
ATOM 670 C CA . TYR A 1 92 ? 2.094 10.808 -0.891 1.00 87.50 92 TYR A CA 1
ATOM 671 C C . TYR A 1 92 ? 2.762 12.042 -0.297 1.00 87.50 92 TYR A C 1
ATOM 673 O O . TYR A 1 92 ? 3.970 12.238 -0.445 1.00 87.50 92 TYR A O 1
ATOM 681 N N . GLN A 1 93 ? 1.970 12.870 0.380 1.00 89.81 93 GLN A N 1
ATOM 682 C CA . GLN A 1 93 ? 2.472 14.053 1.063 1.00 89.81 93 GLN A CA 1
ATOM 683 C C . GLN A 1 93 ? 3.044 13.649 2.427 1.00 89.81 93 GLN A C 1
ATOM 685 O O . GLN A 1 93 ? 2.298 13.262 3.325 1.00 89.81 93 GLN A O 1
ATOM 690 N N . ILE A 1 94 ? 4.364 13.767 2.585 1.00 90.00 94 ILE A N 1
ATOM 691 C CA . ILE A 1 94 ? 5.059 13.501 3.852 1.00 90.00 94 ILE A CA 1
ATOM 692 C C . ILE A 1 94 ? 4.551 14.467 4.929 1.00 90.00 94 ILE A C 1
ATOM 694 O O . ILE A 1 94 ? 4.622 15.688 4.771 1.00 90.00 94 ILE A O 1
ATOM 698 N N . GLY A 1 95 ? 4.026 13.908 6.020 1.00 89.94 95 GLY A N 1
ATOM 699 C CA . GLY A 1 95 ? 3.586 14.653 7.194 1.00 89.94 95 GLY A CA 1
ATOM 700 C C . GLY A 1 95 ? 4.668 14.769 8.269 1.00 89.94 95 GLY A C 1
ATOM 701 O O . GLY A 1 95 ? 5.712 14.120 8.218 1.00 89.94 95 GLY A O 1
ATOM 702 N N . SER A 1 96 ? 4.401 15.579 9.296 1.00 93.25 96 SER A N 1
ATOM 703 C CA . SER A 1 96 ? 5.266 15.650 10.479 1.00 93.25 96 SER A CA 1
ATOM 704 C C . SER A 1 96 ? 5.370 14.280 11.157 1.00 93.25 96 SER A C 1
ATOM 706 O O . SER A 1 96 ? 4.350 13.679 11.491 1.00 93.25 96 SER A O 1
ATOM 708 N N . GLY A 1 97 ? 6.597 13.808 11.389 1.00 91.44 97 GLY A N 1
ATOM 709 C CA . GLY A 1 97 ? 6.875 12.507 12.008 1.00 91.44 97 GLY A CA 1
ATOM 710 C C . GLY A 1 97 ? 6.904 11.320 11.039 1.00 91.44 97 GLY A C 1
ATOM 711 O O . GLY A 1 97 ? 7.256 10.219 11.457 1.00 91.44 97 GLY A O 1
ATOM 712 N N . ASP A 1 98 ? 6.591 11.524 9.757 1.00 92.62 98 ASP A N 1
ATOM 713 C CA . ASP A 1 98 ? 6.762 10.481 8.750 1.00 92.62 98 ASP A CA 1
ATOM 714 C C . ASP A 1 98 ? 8.253 10.276 8.426 1.00 92.62 98 ASP A C 1
ATOM 716 O O . ASP A 1 98 ? 9.033 11.219 8.296 1.00 92.62 98 ASP A O 1
ATOM 720 N N . THR A 1 99 ? 8.635 9.018 8.230 1.00 93.81 99 THR A N 1
ATOM 721 C CA . THR A 1 99 ? 9.872 8.616 7.547 1.00 93.81 99 THR A CA 1
ATOM 722 C C . THR A 1 99 ? 9.497 7.737 6.359 1.00 93.81 99 THR A C 1
ATOM 724 O O . THR A 1 99 ? 8.412 7.148 6.357 1.00 93.81 99 THR A O 1
ATOM 727 N N . TYR A 1 100 ? 10.377 7.578 5.364 1.00 92.62 100 TYR A N 1
ATOM 728 C CA . TYR A 1 100 ? 10.104 6.651 4.255 1.00 92.62 100 TYR A CA 1
ATOM 729 C C . TYR A 1 100 ? 9.823 5.224 4.753 1.00 92.62 100 TYR A C 1
ATOM 731 O O . TYR A 1 100 ? 8.931 4.549 4.238 1.00 92.62 100 TYR A O 1
ATOM 739 N N . TRP A 1 101 ? 10.496 4.797 5.828 1.00 92.44 101 TRP A N 1
ATOM 740 C CA . TRP A 1 101 ? 10.233 3.515 6.480 1.00 92.44 101 TRP A CA 1
ATOM 741 C C . TRP A 1 101 ? 8.824 3.437 7.088 1.00 92.44 101 TRP A C 1
ATOM 743 O O . TRP A 1 101 ? 8.114 2.463 6.846 1.00 92.44 101 TRP A O 1
ATOM 753 N N . ILE A 1 102 ? 8.369 4.462 7.822 1.00 91.12 102 ILE A N 1
ATOM 754 C CA . ILE A 1 102 ? 7.008 4.486 8.393 1.00 91.12 102 ILE A CA 1
ATOM 755 C C . ILE A 1 102 ? 5.969 4.480 7.269 1.00 91.12 102 ILE A C 1
ATOM 757 O O . ILE A 1 102 ? 5.002 3.719 7.324 1.00 91.12 102 ILE A O 1
ATOM 761 N N . VAL A 1 103 ? 6.165 5.287 6.228 1.00 91.94 103 VAL A N 1
ATOM 762 C CA . VAL A 1 103 ? 5.218 5.383 5.112 1.00 91.94 103 VAL A CA 1
ATOM 763 C C . VAL A 1 103 ? 5.106 4.047 4.372 1.00 91.94 103 VAL A C 1
ATOM 765 O O . VAL A 1 103 ? 3.995 3.553 4.187 1.00 91.94 103 VAL A O 1
ATOM 768 N N . SER A 1 104 ? 6.229 3.424 4.014 1.00 91.38 104 SER A N 1
ATOM 769 C CA . SER A 1 104 ? 6.254 2.145 3.288 1.00 91.38 104 SER A CA 1
ATOM 770 C C . SER A 1 104 ? 5.699 0.976 4.108 1.00 91.38 104 SER A C 1
ATOM 772 O O . SER A 1 104 ? 4.810 0.258 3.645 1.00 91.38 104 SER A O 1
ATOM 774 N N . THR A 1 105 ? 6.181 0.794 5.339 1.00 90.88 105 THR A N 1
ATOM 775 C CA . THR A 1 105 ? 5.887 -0.407 6.136 1.00 90.88 105 THR A CA 1
ATOM 776 C C . THR A 1 105 ? 4.573 -0.316 6.902 1.00 90.88 105 THR A C 1
ATOM 778 O O . THR A 1 105 ? 3.907 -1.333 7.093 1.00 90.88 105 THR A O 1
ATOM 781 N N . THR A 1 106 ? 4.159 0.888 7.314 1.00 90.62 106 THR A N 1
ATOM 782 C CA . THR A 1 106 ? 2.965 1.067 8.156 1.00 90.62 106 THR A CA 1
ATOM 783 C C . THR A 1 106 ? 1.786 1.643 7.379 1.00 90.62 106 THR A C 1
ATOM 785 O O . THR A 1 106 ? 0.736 1.003 7.318 1.00 90.62 106 THR A O 1
ATOM 788 N N . LYS A 1 107 ? 1.942 2.805 6.730 1.00 91.44 107 LYS A N 1
ATOM 789 C CA . LYS A 1 107 ? 0.831 3.472 6.029 1.00 91.44 107 LYS A CA 1
ATOM 790 C C . LYS A 1 107 ? 0.429 2.717 4.775 1.00 91.44 107 LYS A C 1
ATOM 792 O O . LYS A 1 107 ? -0.757 2.482 4.574 1.00 91.44 107 LYS A O 1
ATOM 797 N N . LEU A 1 108 ? 1.412 2.293 3.985 1.00 92.00 108 LEU A N 1
ATOM 798 C CA . LEU A 1 108 ? 1.232 1.540 2.745 1.00 92.00 108 LEU A CA 1
ATOM 799 C C . LEU A 1 108 ? 1.360 0.029 2.935 1.00 92.00 108 LEU A C 1
ATOM 801 O O . LEU A 1 108 ? 1.279 -0.697 1.957 1.00 92.00 108 LEU A O 1
ATOM 805 N N . GLN A 1 109 ? 1.526 -0.459 4.167 1.00 92.62 109 GLN A N 1
ATOM 806 C CA . GLN A 1 109 ? 1.441 -1.887 4.509 1.00 92.62 109 GLN A CA 1
ATOM 807 C C . GLN A 1 109 ? 2.359 -2.800 3.678 1.00 92.62 109 GLN A C 1
ATOM 809 O O . GLN A 1 109 ? 1.960 -3.897 3.290 1.00 92.62 109 GLN A O 1
ATOM 814 N N . ASN A 1 110 ? 3.597 -2.371 3.421 1.00 91.31 110 ASN A N 1
ATOM 815 C CA . ASN A 1 110 ? 4.564 -3.088 2.581 1.00 91.31 110 ASN A CA 1
ATOM 816 C C . ASN A 1 110 ? 4.102 -3.255 1.121 1.00 91.31 110 ASN A C 1
ATOM 818 O O . ASN A 1 110 ? 4.386 -4.269 0.490 1.00 91.31 110 ASN A O 1
ATOM 822 N N . LEU A 1 111 ? 3.390 -2.266 0.575 1.00 90.31 111 LEU A N 1
ATOM 823 C CA . LEU A 1 111 ? 3.095 -2.184 -0.863 1.00 90.31 111 LEU A CA 1
ATOM 824 C C . LEU A 1 111 ? 4.193 -1.466 -1.663 1.00 90.31 111 LEU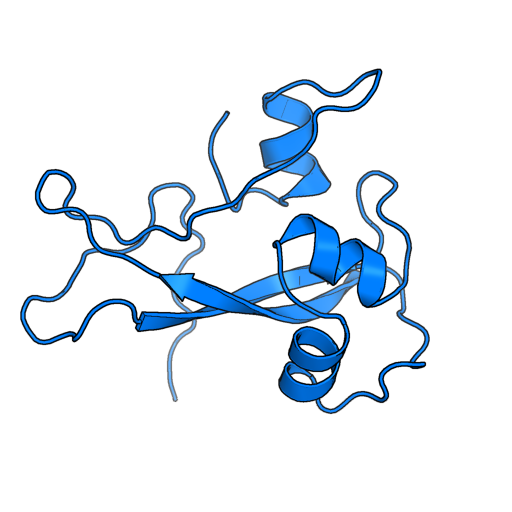 A C 1
ATOM 826 O O . LEU A 1 111 ? 4.139 -1.441 -2.888 1.00 90.31 111 LEU A O 1
ATOM 830 N N . THR A 1 112 ? 5.179 -0.874 -0.986 1.00 89.62 112 THR A N 1
ATOM 831 C CA . THR A 1 112 ? 6.329 -0.193 -1.597 1.00 89.62 112 THR A CA 1
ATOM 832 C C . THR A 1 112 ? 7.568 -0.339 -0.718 1.00 89.62 112 THR A C 1
ATOM 834 O O . THR A 1 112 ? 7.460 -0.664 0.466 1.00 89.62 112 THR A O 1
ATOM 837 N N . GLN A 1 113 ? 8.735 -0.066 -1.299 1.00 85.31 113 GLN A N 1
ATOM 838 C CA . GLN A 1 113 ? 10.005 0.099 -0.588 1.00 85.31 113 GLN A CA 1
ATOM 839 C C . GLN A 1 113 ? 10.190 1.553 -0.098 1.00 85.31 113 GLN A C 1
ATOM 841 O O . GLN A 1 113 ? 9.390 2.427 -0.455 1.00 85.31 113 GLN A O 1
ATOM 846 N N . TYR A 1 114 ? 11.209 1.784 0.743 1.00 83.62 114 TYR A N 1
ATOM 847 C CA . TYR A 1 114 ? 11.606 3.087 1.304 1.00 83.62 114 TYR A CA 1
ATOM 848 C C . TYR A 1 114 ? 12.946 3.583 0.762 1.00 83.62 114 TYR A C 1
ATOM 850 O O . TYR A 1 114 ? 13.732 2.740 0.277 1.00 83.62 114 TYR A O 1
#

pLDDT: mean 88.88, std 9.97, range [36.97, 98.12]

=== Feature glossary ===
Feature key, reading from the visual/contextual features back to the raw sequence:

Rendered structure images. Six rendered views show the 3D structure from the faces of a cube — i.e. along ±x, ±y, ±z. Rendering representation is drawn randomly per protein from cartoon (secondary-structure ribbons), sticks (backbone bonds), or molecular surface; coloring is either N→C rainbow (blue at the N-terminus through red at the C-terminus) or one color per chain.

Contact-map, Ramachandran, and PAE plots. The contact map is a binary N×N matrix image: pixel (i, j) is dark where Cα_i and Cα_j are within 8 Å and |i−j|>4. Because the |i−j|>4 filter removes local helical contacts, off-diagonal stripes parallel to the main diagonal indicate parallel β-sheets; stripes perpendicular to it indicate antiparallel β-sheets. The Ramachandran plot scatters every residue's (φ, ψ) pair against the sterically allowed regions. The PAE heatmap renders the predicted-aligned-error matrix.

InterPro / GO / CATH / organism. Database cross-references. InterPro integrates a dozen domain/family signature databases into unified entries with residue-range hits. GO terms attach function/process/location labels with evidence codes. CATH codes position the fold in a four-level structural taxonomy. Organism is the NCBI-taxonomy species name.

Nearest PDB structures. The Foldseek neighbor list gives the closest experimentally determined structures in the PDB, ranked by structural alignment. TM-score near 1 means near-identical fold; near 0.3 means only rough topology match. This is how one finds what a novel AlphaFold prediction most resembles in the solved-structure universe.

Predicted aligned error. PAE(i, j) answers: if I align the predicted and true structures on residue i, how far off (in Å) do I expect residue j to be? A block-diagonal PAE matrix with low values on the blocks and high values off-diagonal is the signature of a multi-domain protein with confidently predicted domains but uncertain inter-domain orientation.

Solvent-accessible surface area. Accessible surface area quantifies burial. A residue with SASA near zero is packed into the hydrophobic core; one with SASA >100 Å² sits on the surface. Computed here via the Shrake–Rupley numerical algorithm with a 1.4 Å probe.

B-factor. B-factor (Debye–Waller factor) reflects atomic displacement in the crystal lattice. It is an experimental observable (units Å²), not a prediction; low values mean the atom is pinned down, high values mean it moves or is heterogeneous across the crystal.

pLDDT. For AlphaFold models, the B-factor field carries pLDDT — the model's own estimate of local accuracy on a 0–100 scale. Regions with pLDDT<50 should be treated as essentially unmodeled; they often correspond to intrinsically disordered segments.

Backbone torsions (φ/ψ). φ (phi) and ψ (psi) are the two rotatable backbone dihedrals per residue: φ is the C(i-1)–N–Cα–C torsion, ψ is the N–Cα–C–N(i+1) torsion, both in degrees on (−180°, 180°]. α-helical residues cluster near (−60°, −45°); β-strand residues near (−120°, +130°). A Ramachandran plot is simply a scatter of (φ, ψ) for every residue.

Radius of gyration, Cα 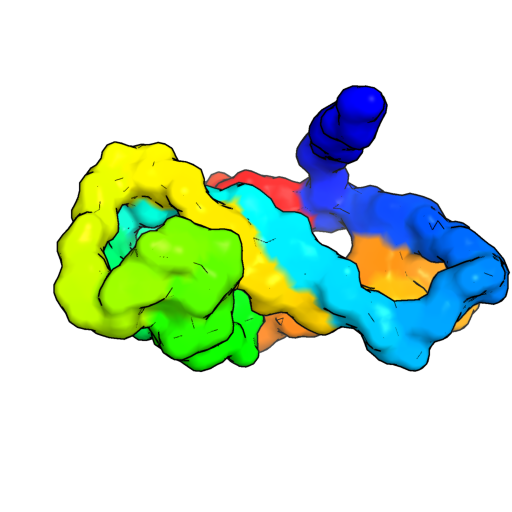contacts, bounding box. Radius of gyration (Rg) is the root-mean-square distance of Cα atoms from their centroid — a single number for overall size and compactness. A globular domain of N residues has Rg ≈ 2.2·N^0.38 Å; an extended or disordered chain has a much larger Rg. The Cα contact count is the number of residue pairs whose Cα atoms are within 8 Å and are more than four positions apart in sequence — a standard proxy for tertiary packing density. The bounding box is the smallest axis-aligned box enclosing all Cα atoms.

Secondary structure (3-state, P-SEA). Three-state secondary structure (P-SEA) collapses the eight DSSP classes into helix (a), strand (b), and coil (c). P-SEA assigns these from Cα geometry alone — distances and angles — without requiring backbone oxygens, so it works on any Cα trace.

Secondary structure (8-state, DSSP). DSSP 8-state secondary structure assigns each residue one of H (α-helix), G (3₁₀-helix), I (π-helix), E (extended β-strand), B (isolated β-bridge), T (hydrogen-bonded turn), S (bend), or '-' (coil). The assignment is computed from backbone hydrogen-bond geometry via the Kabsch–Sander algorithm.

Foldseek 3Di. A 3Di character summarizes, for each residue, the relative orientation of the Cα frame of its nearest spatial neighbor. Because it encodes fold topology rather than chemistry, 3Di alignments detect remote structural similarity that sequence alignment misses.

mmCIF coordinates. The mmCIF block holds the 3D Cartesian coordinates of each backbone atom (N, Cα, C, O) in ångströms. mmCIF is the PDB's canonical archive format — a tagged-loop text representation of the atomic model.

Sequence. Sequence gives the chain of amino acids in standard one-letter code (A=alanine, C=cysteine, …, Y=tyrosine), read N→C. It is the only feature that is directly encoded by the gene; all structural features are derived from the folded form of this sequence.